Protein AF-A0A5K0YJA8-F1 (afdb_monomer_lite)

Organism: NCBI:txid210225

Sequence (42 aa):
VLCKSYPSEFISYFHYCRSLRFEDKPDYSYLKRLFRDLFIRE

Foldseek 3Di:
DVQPPHPCLVVVLVVQVVPDDPPDDDPVVVNVVSVVVVVVVD

Radius of gyration: 11.39 Å; chains: 1; bounding box: 26×9×32 Å

InterPro domains:
  IPR050235 Casein kinase 1/Serine/threonine-protein kinase-like [PTHR11909] (1-41)

pLDDT: mean 92.73, std 5.85, range [66.62, 96.88]

Secondary structure (DSSP, 8-state):
-TTTTS-HHHHHHHHHHHH--TTPPP-HHHHHHHHHHHHHH-

Structure (mmCIF, N/CA/C/O backbone):
data_AF-A0A5K0YJA8-F1
#
_entry.id   AF-A0A5K0YJA8-F1
#
loop_
_atom_site.group_PDB
_atom_site.id
_atom_site.type_symbol
_atom_site.label_atom_id
_atom_site.label_alt_id
_atom_site.label_comp_id
_atom_site.label_asym_id
_atom_site.label_entity_id
_atom_site.label_seq_id
_atom_site.pdbx_PDB_ins_code
_atom_site.Cartn_x
_atom_site.Cartn_y
_atom_site.Cartn_z
_atom_site.occupancy
_atom_site.B_iso_or_equiv
_atom_site.auth_seq_id
_atom_site.auth_comp_id
_atom_site.auth_asym_id
_atom_site.auth_atom_id
_ato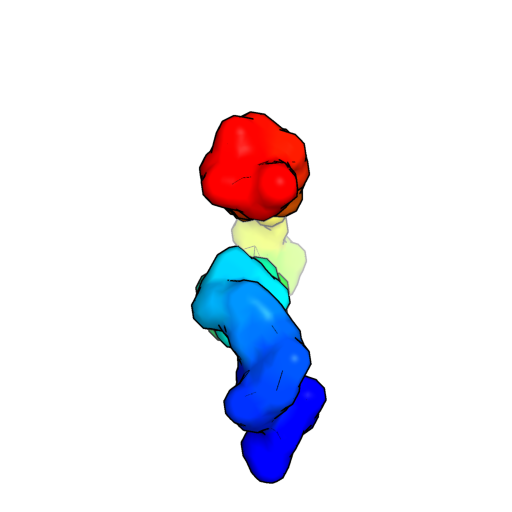m_site.pdbx_PDB_model_num
ATOM 1 N N . VAL A 1 1 ? -19.001 -3.848 -4.776 1.00 66.62 1 VAL A N 1
ATOM 2 C CA . VAL A 1 1 ? -17.786 -3.085 -4.394 1.00 66.62 1 VAL A CA 1
ATOM 3 C C . VAL A 1 1 ? -16.917 -4.006 -3.556 1.00 66.62 1 VAL A C 1
ATOM 5 O O . VAL A 1 1 ? -17.387 -4.426 -2.509 1.00 66.62 1 VAL A O 1
ATOM 8 N N . LEU A 1 2 ? -15.724 -4.373 -4.038 1.00 80.25 2 LEU A N 1
ATOM 9 C CA . LEU A 1 2 ? -14.858 -5.393 -3.417 1.00 80.25 2 LEU A CA 1
ATOM 10 C C . LEU A 1 2 ? -14.413 -5.016 -1.991 1.00 80.25 2 LEU A C 1
ATOM 12 O O . LEU A 1 2 ? -14.315 -5.875 -1.128 1.00 80.25 2 LEU A O 1
ATOM 16 N N . CYS A 1 3 ? -14.219 -3.722 -1.726 1.00 87.12 3 CYS A N 1
ATOM 17 C CA . CYS A 1 3 ? -13.670 -3.224 -0.461 1.00 87.12 3 CYS A CA 1
ATOM 18 C C . CYS A 1 3 ? -14.704 -2.510 0.432 1.00 87.12 3 CYS A C 1
ATOM 20 O O . CYS A 1 3 ? -14.332 -1.665 1.234 1.00 87.12 3 CYS A O 1
ATOM 22 N N . LYS A 1 4 ? -16.011 -2.785 0.289 1.00 84.69 4 LYS A N 1
ATOM 23 C CA . LYS A 1 4 ? -17.072 -1.989 0.954 1.00 84.69 4 LYS A CA 1
ATOM 24 C C . LYS A 1 4 ? -17.063 -2.072 2.494 1.00 84.69 4 LYS A C 1
ATOM 26 O O . LYS A 1 4 ? -17.608 -1.188 3.141 1.00 84.69 4 LYS A O 1
ATOM 31 N N . SER A 1 5 ? -16.463 -3.117 3.056 1.00 91.00 5 SER A N 1
ATOM 32 C CA . SER A 1 5 ? -16.391 -3.382 4.503 1.00 91.00 5 SER A CA 1
ATOM 33 C C . SER A 1 5 ? -14.948 -3.503 5.001 1.00 91.00 5 SER A C 1
ATOM 35 O O . SER A 1 5 ? -14.712 -4.061 6.065 1.00 91.00 5 SER A O 1
ATOM 37 N N . TYR A 1 6 ? -13.991 -3.017 4.209 1.00 90.50 6 TYR A N 1
ATOM 38 C CA . TYR A 1 6 ? -12.567 -3.046 4.524 1.00 90.50 6 TYR A CA 1
ATOM 39 C C . TYR A 1 6 ? -12.020 -1.617 4.604 1.00 90.50 6 TYR A C 1
ATOM 41 O O . TYR A 1 6 ? -12.605 -0.715 3.994 1.00 90.50 6 TYR A O 1
ATOM 49 N N . PRO A 1 7 ? -10.897 -1.405 5.311 1.00 93.56 7 PRO A N 1
ATOM 50 C CA . PRO A 1 7 ? -10.225 -0.112 5.347 1.00 93.56 7 PRO A CA 1
ATOM 51 C C . PRO A 1 7 ? -9.961 0.453 3.944 1.00 93.56 7 PRO A C 1
ATOM 53 O O . PRO A 1 7 ? -9.684 -0.287 2.992 1.00 93.56 7 PRO A O 1
ATOM 56 N N . SER A 1 8 ? -10.050 1.776 3.801 1.00 92.69 8 SER A N 1
ATOM 57 C CA . SER A 1 8 ? -9.907 2.462 2.509 1.00 92.69 8 SER A CA 1
ATOM 58 C C . SER A 1 8 ? -8.513 2.287 1.895 1.00 92.69 8 SER A C 1
ATOM 60 O O . SER A 1 8 ? -8.344 2.404 0.684 1.00 92.69 8 SER A O 1
ATOM 62 N N . GLU A 1 9 ? -7.522 1.911 2.696 1.00 94.19 9 GLU A N 1
ATOM 63 C CA . GLU A 1 9 ? -6.179 1.546 2.265 1.00 94.19 9 GLU A CA 1
ATOM 64 C C . GLU A 1 9 ? -6.191 0.375 1.266 1.00 94.19 9 GLU A C 1
ATOM 66 O O . GLU A 1 9 ? -5.449 0.389 0.284 1.00 94.19 9 GLU A O 1
ATOM 71 N N . PHE A 1 10 ? -7.102 -0.593 1.409 1.00 93.56 10 PHE A N 1
ATOM 72 C CA . PHE A 1 10 ? -7.243 -1.665 0.417 1.00 93.56 10 PHE A CA 1
ATOM 73 C C . PHE A 1 10 ? -7.691 -1.125 -0.947 1.00 93.56 10 PHE A C 1
ATOM 75 O O . PHE A 1 10 ? -7.189 -1.562 -1.982 1.00 93.56 10 PHE A O 1
ATOM 82 N N . ILE A 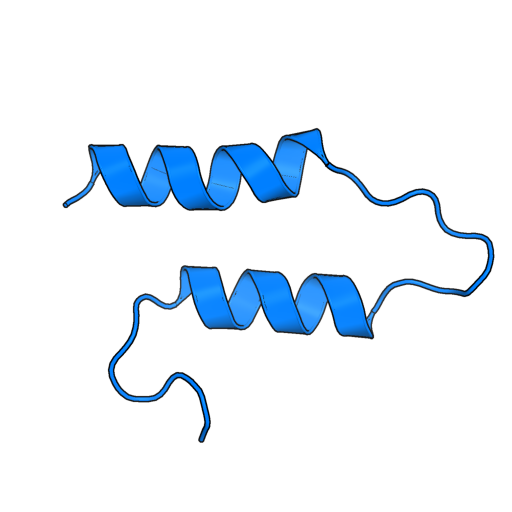1 11 ? -8.586 -0.133 -0.960 1.00 94.94 11 ILE A N 1
ATOM 83 C CA . ILE A 1 11 ? -9.025 0.548 -2.187 1.00 94.94 11 ILE A CA 1
ATOM 84 C C . ILE A 1 11 ? -7.821 1.236 -2.837 1.00 94.94 11 ILE A C 1
ATOM 86 O O . ILE A 1 11 ? -7.536 0.991 -4.010 1.00 94.94 11 ILE A O 1
ATOM 90 N N . SER A 1 12 ? -7.072 2.026 -2.066 1.00 94.69 12 SER A N 1
ATOM 91 C CA . SER A 1 12 ? -5.877 2.736 -2.539 1.00 94.69 12 SER A CA 1
ATOM 92 C C . SER A 1 12 ? -4.821 1.791 -3.119 1.00 94.69 12 SER A C 1
ATOM 94 O O . SER A 1 12 ? -4.276 2.072 -4.186 1.00 94.69 12 SER A O 1
ATOM 96 N N . TYR A 1 13 ? -4.587 0.638 -2.483 1.00 95.31 13 TYR A N 1
ATOM 97 C CA . TYR A 1 13 ? -3.685 -0.396 -2.994 1.00 95.31 13 TYR A CA 1
ATOM 98 C C . TYR A 1 13 ? -4.121 -0.900 -4.378 1.00 95.31 13 TYR A C 1
ATOM 100 O O . TYR A 1 13 ? -3.338 -0.881 -5.328 1.00 95.31 13 TYR A O 1
ATOM 108 N N . PHE A 1 14 ? -5.388 -1.304 -4.527 1.00 94.69 14 PHE A N 1
ATOM 109 C CA . PHE A 1 14 ? -5.885 -1.821 -5.805 1.00 94.69 14 PHE A CA 1
ATOM 110 C C . PHE A 1 14 ? -5.913 -0.756 -6.902 1.00 94.69 14 PHE A C 1
ATOM 112 O O . PHE A 1 14 ? -5.615 -1.065 -8.057 1.00 94.69 14 PHE A O 1
ATOM 119 N N . HIS A 1 15 ? -6.242 0.493 -6.565 1.00 94.50 15 HIS A N 1
ATOM 120 C CA . HIS A 1 15 ? -6.163 1.598 -7.519 1.00 94.50 15 HIS A CA 1
ATOM 121 C C . HIS A 1 15 ? -4.728 1.844 -7.978 1.00 94.50 15 HIS A C 1
ATOM 123 O O . HIS A 1 15 ? -4.509 1.976 -9.182 1.00 94.50 15 HIS A O 1
ATOM 129 N N . TYR A 1 16 ? -3.760 1.826 -7.057 1.00 95.88 16 TYR A N 1
ATOM 130 C CA . TYR A 1 16 ? -2.347 1.953 -7.396 1.00 95.88 16 TYR A CA 1
ATOM 131 C C . TYR A 1 16 ? -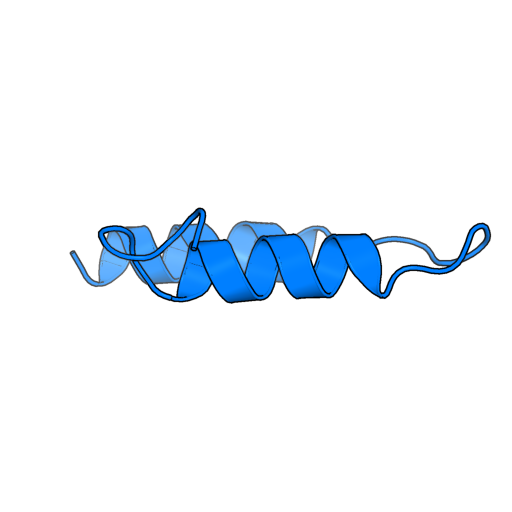1.916 0.848 -8.365 1.00 95.88 16 TYR A C 1
ATOM 133 O O . TYR A 1 16 ? -1.455 1.147 -9.466 1.00 95.88 16 TYR A O 1
ATOM 141 N N . CYS A 1 17 ? -2.163 -0.420 -8.019 1.00 94.81 17 CYS A N 1
ATOM 142 C CA . CYS A 1 17 ? -1.799 -1.558 -8.866 1.00 94.81 17 CYS A CA 1
ATOM 143 C C . CYS A 1 17 ? -2.423 -1.490 -10.265 1.00 94.81 17 CYS A C 1
ATOM 145 O O . CYS A 1 17 ? -1.776 -1.861 -11.237 1.00 94.81 17 CYS A O 1
ATOM 147 N N . ARG A 1 18 ? -3.664 -1.000 -10.384 1.00 94.81 18 ARG A N 1
ATOM 148 C CA . ARG A 1 18 ? -4.339 -0.830 -11.681 1.00 94.81 18 ARG A CA 1
ATOM 149 C C . ARG A 1 18 ? -3.828 0.356 -12.498 1.00 94.81 18 ARG A C 1
ATOM 151 O O . ARG A 1 18 ? -4.055 0.375 -13.703 1.00 94.81 18 ARG A O 1
ATOM 158 N N . SER A 1 19 ? -3.211 1.347 -11.857 1.00 95.69 19 SER A N 1
ATOM 159 C CA . SER A 1 19 ? -2.653 2.530 -12.525 1.00 95.69 19 SER A CA 1
ATOM 160 C C . SER A 1 19 ? -1.232 2.332 -13.056 1.00 95.69 19 SER A C 1
ATOM 162 O O . SER A 1 19 ? -0.791 3.125 -13.886 1.00 95.69 19 SER A O 1
ATOM 164 N N . LEU A 1 20 ? -0.536 1.281 -12.608 1.00 95.50 20 LEU A N 1
ATOM 165 C CA . LEU A 1 20 ? 0.812 0.954 -13.068 1.00 95.50 20 LEU A CA 1
ATOM 166 C C . LEU A 1 20 ? 0.808 0.586 -14.551 1.00 95.50 20 LEU A C 1
ATOM 168 O O . LEU A 1 20 ? 0.040 -0.270 -15.000 1.00 95.50 20 LEU A O 1
ATOM 172 N N . ARG A 1 21 ? 1.702 1.219 -15.307 1.00 95.88 21 ARG A N 1
ATOM 173 C CA . ARG A 1 21 ? 2.003 0.838 -16.687 1.00 95.88 21 ARG A CA 1
ATOM 174 C C . ARG A 1 21 ? 2.942 -0.364 -16.698 1.00 95.88 21 ARG A C 1
ATOM 176 O O . ARG A 1 21 ? 3.577 -0.686 -15.701 1.00 95.88 21 ARG A O 1
ATOM 183 N N . PHE A 1 22 ? 3.057 -1.009 -17.855 1.00 93.62 22 PHE A N 1
ATOM 184 C CA . PHE A 1 22 ? 3.893 -2.200 -18.026 1.00 93.62 22 PHE A CA 1
ATOM 185 C C . PHE A 1 22 ? 5.366 -1.980 -17.635 1.00 93.62 22 PHE A C 1
ATOM 187 O O . PHE A 1 22 ? 5.982 -2.858 -17.041 1.00 93.62 22 PHE A O 1
ATOM 194 N N . GLU A 1 23 ? 5.913 -0.804 -17.942 1.00 95.94 23 GLU A N 1
ATOM 195 C CA . GLU A 1 23 ? 7.314 -0.457 -17.668 1.00 95.94 23 GLU A CA 1
ATOM 196 C C . GLU A 1 23 ? 7.504 0.257 -16.321 1.00 95.94 23 GLU A C 1
ATOM 198 O O . GLU A 1 23 ? 8.638 0.511 -15.909 1.00 95.94 23 GLU A O 1
ATOM 203 N N . ASP A 1 24 ? 6.412 0.592 -15.622 1.00 95.25 24 ASP A N 1
ATOM 204 C CA . ASP A 1 24 ? 6.501 1.314 -14.358 1.00 95.25 24 ASP A CA 1
ATOM 205 C C . ASP A 1 24 ? 7.056 0.395 -13.273 1.00 95.25 24 ASP A C 1
ATOM 207 O O . ASP A 1 24 ? 6.549 -0.698 -13.010 1.00 95.25 24 ASP A O 1
ATOM 211 N N . LYS A 1 25 ? 8.080 0.877 -12.571 1.00 94.75 25 LYS A N 1
ATOM 212 C CA . LYS A 1 25 ? 8.561 0.218 -11.363 1.00 94.75 25 LYS A CA 1
ATOM 213 C C . LYS A 1 25 ? 7.604 0.534 -10.206 1.00 94.75 25 LYS A C 1
ATOM 215 O O . LYS A 1 25 ? 7.486 1.706 -9.846 1.00 94.75 25 LYS A O 1
ATOM 220 N N . PRO A 1 26 ? 6.973 -0.470 -9.569 1.00 95.12 26 PRO A N 1
ATOM 221 C CA . PRO A 1 26 ? 6.087 -0.220 -8.441 1.00 95.12 26 PRO A CA 1
ATOM 222 C C . PRO A 1 26 ? 6.845 0.398 -7.261 1.00 95.12 26 PRO A C 1
ATOM 224 O O . PRO A 1 26 ? 7.938 -0.047 -6.896 1.00 95.12 26 PRO A O 1
ATOM 227 N N . ASP A 1 27 ? 6.230 1.378 -6.609 1.00 95.75 27 ASP A N 1
ATOM 228 C CA . ASP A 1 27 ? 6.694 1.936 -5.344 1.00 95.75 27 ASP A CA 1
ATOM 229 C C . ASP A 1 27 ? 6.279 1.013 -4.192 1.00 95.75 27 ASP A C 1
ATOM 231 O O . ASP A 1 27 ? 5.284 1.203 -3.488 1.00 95.75 27 ASP A O 1
ATOM 235 N N . TYR A 1 28 ? 7.078 -0.032 -3.991 1.00 95.12 28 TYR A N 1
ATOM 236 C CA . TYR A 1 28 ? 6.878 -0.979 -2.898 1.00 95.12 28 TYR A CA 1
ATOM 237 C C . TYR A 1 28 ? 6.997 -0.335 -1.512 1.00 95.12 28 TYR A C 1
ATOM 239 O O . TYR A 1 28 ? 6.470 -0.884 -0.542 1.00 95.12 28 TYR A O 1
ATOM 247 N N . SER A 1 29 ? 7.706 0.788 -1.381 1.00 96.88 29 SER A N 1
ATOM 248 C CA . SER A 1 29 ? 7.851 1.486 -0.102 1.00 96.88 29 SER A CA 1
ATOM 249 C C . SER A 1 29 ? 6.537 2.151 0.291 1.00 96.88 29 SER A C 1
ATOM 251 O O . SER A 1 29 ? 6.091 1.973 1.426 1.00 96.88 29 SER A O 1
ATOM 253 N N . TYR A 1 30 ? 5.881 2.825 -0.656 1.00 95.06 30 TYR A N 1
ATOM 254 C CA . TYR A 1 30 ? 4.538 3.374 -0.480 1.00 95.06 30 TYR A CA 1
ATOM 255 C C . TYR A 1 30 ? 3.519 2.285 -0.126 1.00 95.06 30 TYR A C 1
ATOM 257 O O . TYR A 1 30 ? 2.826 2.397 0.885 1.00 95.06 30 TYR A O 1
ATOM 265 N N . LEU A 1 31 ? 3.482 1.189 -0.893 1.00 95.44 31 LEU A N 1
ATOM 266 C CA . LEU A 1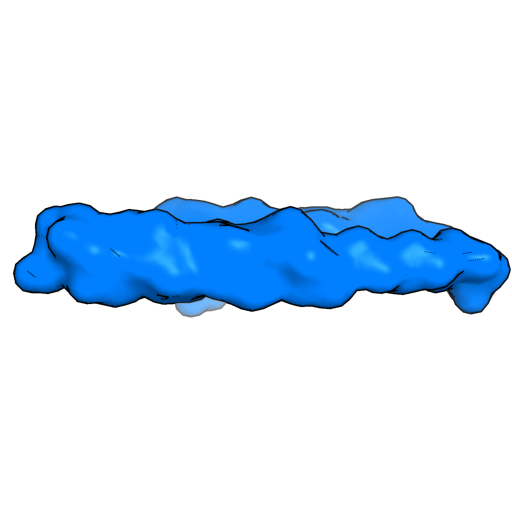 31 ? 2.530 0.096 -0.663 1.00 95.44 31 LEU A CA 1
ATOM 267 C C . LEU A 1 31 ? 2.696 -0.549 0.721 1.00 95.44 31 LEU A C 1
ATOM 269 O O . LEU A 1 31 ? 1.710 -0.819 1.404 1.00 95.44 31 LEU A O 1
ATOM 273 N N . LYS A 1 32 ? 3.942 -0.762 1.167 1.00 95.06 32 LYS A N 1
ATOM 274 C CA . LYS A 1 32 ? 4.228 -1.279 2.516 1.00 95.06 32 LYS A CA 1
ATOM 275 C C . LYS A 1 32 ? 3.825 -0.291 3.605 1.00 95.06 32 LYS A C 1
ATOM 277 O O . LYS A 1 32 ? 3.288 -0.704 4.631 1.00 95.06 32 LYS A O 1
ATOM 282 N N . ARG A 1 33 ? 4.088 1.001 3.394 1.00 95.94 33 ARG A N 1
ATOM 283 C CA . ARG A 1 33 ? 3.713 2.052 4.342 1.00 95.94 33 ARG A CA 1
ATOM 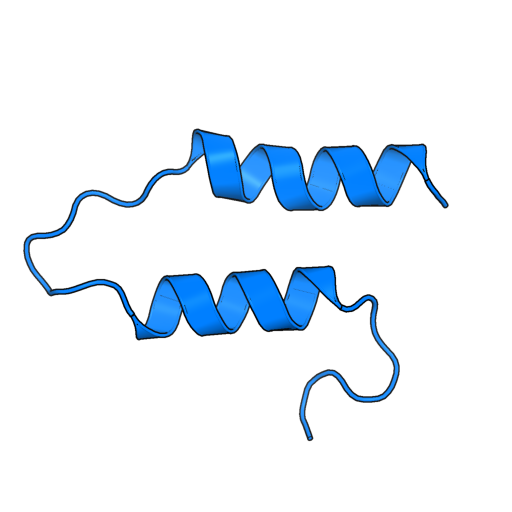284 C C . ARG A 1 33 ? 2.200 2.119 4.526 1.00 95.94 33 ARG A C 1
ATOM 286 O O . ARG A 1 33 ? 1.755 2.232 5.655 1.00 95.94 33 ARG A O 1
ATOM 293 N N . LEU A 1 34 ? 1.433 1.960 3.452 1.00 95.62 34 LEU A N 1
ATOM 294 C CA . LEU A 1 34 ? -0.027 1.990 3.481 1.00 95.62 34 LEU A CA 1
ATOM 295 C C . LEU A 1 34 ? -0.619 1.006 4.508 1.00 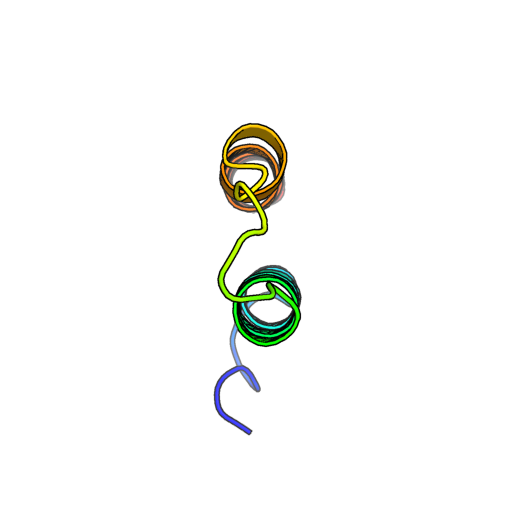95.62 34 LEU A C 1
ATOM 297 O O . LEU A 1 34 ? -1.448 1.379 5.333 1.00 95.62 34 LEU A O 1
ATOM 301 N N . PHE A 1 35 ? -0.140 -0.241 4.502 1.00 94.94 35 PHE A N 1
ATOM 302 C CA . PHE A 1 35 ? -0.585 -1.260 5.456 1.00 94.94 35 PHE A CA 1
ATOM 303 C C . PHE A 1 35 ? 0.027 -1.093 6.844 1.00 94.94 35 PHE A C 1
ATOM 305 O O . PHE A 1 35 ? -0.617 -1.415 7.836 1.00 94.94 35 PHE A O 1
ATOM 312 N N . ARG A 1 36 ? 1.259 -0.582 6.935 1.00 95.81 36 ARG A N 1
ATOM 313 C CA . ARG A 1 36 ? 1.889 -0.290 8.227 1.00 95.81 36 ARG A CA 1
ATOM 314 C C . ARG A 1 36 ? 1.147 0.818 8.972 1.00 95.81 36 ARG A C 1
ATOM 316 O O . ARG A 1 36 ? 0.898 0.675 10.161 1.00 95.81 36 ARG A O 1
ATOM 323 N N . ASP A 1 37 ? 0.797 1.891 8.272 1.00 94.19 37 ASP A N 1
ATOM 324 C CA . ASP A 1 37 ? 0.063 3.025 8.831 1.00 94.19 37 ASP A CA 1
ATOM 325 C C . ASP A 1 37 ? -1.357 2.586 9.232 1.00 94.19 37 ASP A C 1
ATOM 327 O O . ASP A 1 37 ? -1.831 2.969 10.298 1.00 94.19 37 ASP A O 1
ATOM 331 N N . LEU A 1 38 ? -1.992 1.705 8.444 1.00 94.12 38 LEU A N 1
ATOM 332 C CA . LEU A 1 38 ? -3.255 1.065 8.822 1.00 94.12 38 LEU A CA 1
ATOM 333 C C . LEU A 1 38 ? -3.123 0.239 10.111 1.00 94.12 38 LEU A C 1
ATOM 335 O O . LEU A 1 38 ? -3.937 0.399 11.011 1.00 94.12 38 LEU A O 1
ATOM 339 N N . PHE A 1 39 ? -2.088 -0.600 10.216 1.00 94.00 39 PHE A N 1
ATOM 340 C CA . PHE A 1 39 ? -1.852 -1.454 11.385 1.00 94.00 39 PHE A CA 1
ATOM 341 C C . PHE A 1 39 ? -1.546 -0.668 12.668 1.00 94.00 39 PHE A C 1
ATOM 343 O O . PHE A 1 39 ? -1.801 -1.157 13.754 1.00 94.00 39 PHE A O 1
ATOM 350 N N . ILE A 1 40 ? -0.957 0.526 12.568 1.00 94.81 40 ILE A N 1
ATOM 351 C CA . ILE A 1 40 ? -0.701 1.379 13.742 1.00 94.81 40 ILE A CA 1
ATOM 352 C C . ILE A 1 40 ? -1.979 2.109 14.186 1.00 94.81 40 ILE A C 1
ATOM 354 O O . ILE A 1 40 ? -2.095 2.488 15.350 1.00 94.81 40 ILE A O 1
ATOM 358 N N . ARG A 1 41 ? -2.902 2.369 13.253 1.00 91.06 41 ARG A N 1
ATOM 359 C CA . ARG A 1 41 ? -4.125 3.139 13.505 1.00 91.06 41 ARG A CA 1
ATOM 360 C C . ARG A 1 41 ? -5.246 2.301 14.126 1.00 91.06 41 ARG A C 1
ATOM 362 O O . ARG A 1 41 ? -6.056 2.879 14.847 1.00 91.06 41 ARG A O 1
ATOM 369 N N . GLU A 1 42 ? -5.318 1.010 13.808 1.00 75.31 42 GLU A N 1
ATOM 370 C CA . GLU A 1 42 ? -6.277 0.052 14.392 1.00 75.31 42 GLU A CA 1
ATOM 371 C C . GLU A 1 42 ? -5.665 -0.754 15.537 1.00 75.31 42 GLU A C 1
ATOM 373 O O . GLU A 1 42 ? -6.377 -0.944 16.549 1.00 75.31 42 GLU A O 1
#